Protein AF-A0A2V2RFB7-F1 (afdb_monomer_lite)

Foldseek 3Di:
DDDDDDDDDDDDDDDDDDPDDPPPDPPPPPFAEDELVPADDPWSQRSQQRRQVVCPQGQYEYEYEAEIEQADAHEHDANYEYEQEAYEHEYAYLDHRYHYDHNYYYHYPDPRRHYDDHPHPPPDDD

Sequence (126 aa):
MKQTFILFWSSVLLLIIATWSVTSGEIQTQGNRVVANSFPGADIGAKINAADQALGQRPGEIVVQGGGTIATQVVISSGHVLRVQAGTYAAKTAGVPILLKSGSSLIGSGWESIILESTAQGQFTV

pLDDT: mean 82.99, std 20.46, range [38.38, 98.75]

Radius of gyrati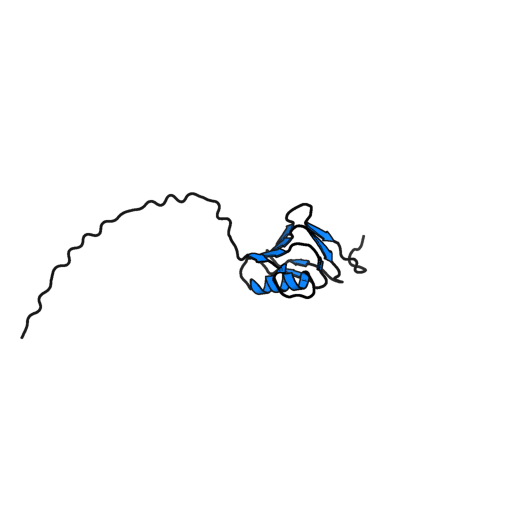on: 26.88 Å; chains: 1; bounding box: 41×51×98 Å

Secondary structure (DSSP, 8-state):
-------------------------------EEEEGGGS--SSHHHHHHHHHHHHTTS-EEEEE-S-EEE-SPEEEPTTEEEEE-SEEEEE--SS-SEEE-TT-EEEE-STTEEEEPP-STTS---

Structure (mmCIF, N/CA/C/O backbone):
data_AF-A0A2V2RFB7-F1
#
_entry.id   AF-A0A2V2RFB7-F1
#
loop_
_atom_site.group_PDB
_atom_site.id
_atom_site.type_symbol
_atom_site.label_atom_id
_atom_site.label_alt_id
_atom_site.label_comp_id
_atom_site.label_asym_id
_atom_site.label_entity_id
_atom_site.label_seq_id
_atom_site.pdbx_PDB_ins_code
_atom_site.Cartn_x
_atom_site.Cartn_y
_atom_site.Cartn_z
_atom_site.occupancy
_atom_site.B_iso_or_equiv
_atom_site.auth_seq_id
_atom_site.auth_comp_id
_atom_site.auth_asym_id
_atom_site.auth_atom_id
_atom_site.pdbx_PDB_model_num
ATOM 1 N N . MET A 1 1 ? -27.730 20.407 75.581 1.00 40.31 1 MET A N 1
ATOM 2 C CA . MET A 1 1 ? -28.507 21.645 75.332 1.00 40.31 1 MET A CA 1
ATOM 3 C C . MET A 1 1 ? -27.827 22.371 74.177 1.00 40.31 1 MET A C 1
ATOM 5 O O . MET A 1 1 ? -26.672 22.722 74.315 1.00 40.31 1 MET A O 1
ATOM 9 N N . LYS A 1 2 ? -28.334 22.187 72.951 1.00 45.22 2 LYS A N 1
ATOM 10 C CA . LYS A 1 2 ? -29.062 23.201 72.156 1.00 45.22 2 LYS A CA 1
ATOM 11 C C . LYS A 1 2 ? -28.248 24.484 71.915 1.00 45.22 2 LYS A C 1
ATOM 13 O O . LYS A 1 2 ? -28.248 25.331 72.792 1.00 45.22 2 LYS A O 1
ATOM 18 N N . GLN A 1 3 ? -27.698 24.660 70.709 1.00 43.72 3 GLN A N 1
ATOM 19 C CA . GLN A 1 3 ? -28.161 25.724 69.803 1.00 43.72 3 GLN A CA 1
ATOM 20 C C . GLN A 1 3 ? -27.484 25.661 68.428 1.00 43.72 3 GLN A C 1
ATOM 22 O O . GLN A 1 3 ? -26.287 25.867 68.270 1.00 43.72 3 GLN A O 1
ATOM 27 N N . THR A 1 4 ? -28.322 25.370 67.442 1.00 48.19 4 THR A N 1
ATOM 28 C CA . THR A 1 4 ? -28.122 25.494 66.001 1.00 48.19 4 THR A CA 1
ATOM 29 C C . THR A 1 4 ? -28.309 26.962 65.612 1.00 48.19 4 THR A C 1
ATOM 31 O O . THR A 1 4 ? -29.282 27.567 66.062 1.00 48.19 4 THR A O 1
ATOM 34 N N . PHE A 1 5 ? -27.454 27.527 64.755 1.00 48.47 5 PHE A N 1
ATOM 35 C CA . PHE A 1 5 ? -27.761 28.780 64.058 1.00 48.47 5 PHE A CA 1
ATOM 36 C C . PHE A 1 5 ? -27.422 28.657 62.571 1.00 48.47 5 PHE A C 1
ATOM 38 O O . PHE A 1 5 ? -26.285 28.416 62.177 1.00 48.47 5 PHE A O 1
ATOM 45 N N . ILE A 1 6 ? -28.486 28.750 61.779 1.00 53.09 6 ILE A N 1
ATOM 46 C CA . ILE A 1 6 ? -28.560 28.632 60.325 1.00 53.09 6 ILE A CA 1
ATOM 47 C C . ILE A 1 6 ? -28.272 30.017 59.742 1.00 53.09 6 ILE A C 1
ATOM 49 O O . ILE A 1 6 ? -28.928 30.982 60.132 1.00 53.09 6 ILE A O 1
ATOM 53 N N . LEU A 1 7 ? -27.321 30.125 58.811 1.00 52.47 7 LEU A N 1
ATOM 54 C CA . LEU A 1 7 ? -27.072 31.357 58.062 1.00 52.47 7 LEU A CA 1
ATOM 55 C C . LEU A 1 7 ? -27.463 31.180 56.589 1.00 52.47 7 LEU A C 1
ATOM 57 O O . LEU A 1 7 ? -26.912 30.362 55.860 1.00 52.47 7 LEU A O 1
ATOM 61 N N . PHE A 1 8 ? -28.487 31.962 56.246 1.00 40.91 8 PHE A N 1
ATOM 62 C CA . PHE A 1 8 ? -29.026 32.395 54.959 1.00 40.91 8 PHE A CA 1
ATOM 63 C C . PHE A 1 8 ? -28.247 32.030 53.680 1.00 40.91 8 PHE A C 1
ATOM 65 O O . PHE A 1 8 ? -27.164 32.540 53.404 1.00 40.91 8 PHE A O 1
ATOM 72 N N . TRP A 1 9 ? -28.908 31.244 52.828 1.00 38.38 9 TRP A N 1
ATOM 73 C CA . TRP A 1 9 ? -28.641 31.134 51.395 1.00 38.38 9 TRP A CA 1
ATOM 74 C C . TRP A 1 9 ? -29.182 32.384 50.685 1.00 38.38 9 TRP A C 1
ATOM 76 O O . TRP A 1 9 ? -30.369 32.681 50.803 1.00 38.38 9 TRP A O 1
ATOM 86 N N . SER A 1 10 ? -28.345 33.095 49.926 1.00 48.25 10 SER A N 1
ATOM 87 C CA . SER A 1 10 ? -28.808 34.109 48.972 1.00 48.25 10 SER A CA 1
ATOM 88 C C . SER A 1 10 ? -28.343 33.708 47.577 1.00 48.25 10 SER A C 1
ATOM 90 O O . SER A 1 10 ? -27.158 33.769 47.248 1.00 48.25 10 SER A O 1
ATOM 92 N N . SER A 1 11 ? -29.288 33.202 46.790 1.00 50.59 11 SER A N 1
ATOM 93 C CA . SER A 1 11 ? -29.109 32.817 45.396 1.00 50.59 11 SER A CA 1
ATOM 94 C C . SER A 1 11 ? -29.172 34.056 44.509 1.00 50.59 11 SER A C 1
ATOM 96 O O . SER A 1 11 ? -30.219 34.685 44.399 1.00 50.59 11 SER A O 1
ATOM 98 N N . VAL A 1 12 ? -28.082 34.362 43.809 1.00 52.38 12 VAL A N 1
ATOM 99 C CA . VAL A 1 12 ? -28.130 35.167 42.583 1.00 52.38 12 VAL A CA 1
ATOM 100 C C . VAL A 1 12 ? -27.322 34.412 41.538 1.00 52.38 12 VAL A C 1
ATOM 102 O O . VAL A 1 12 ? -26.095 34.456 41.532 1.00 52.38 12 VAL A O 1
ATOM 105 N N . LEU A 1 13 ? -28.019 33.658 40.687 1.00 50.25 13 LEU A N 1
ATOM 106 C CA . LEU A 1 13 ? -27.426 33.004 39.527 1.00 50.25 13 LEU A CA 1
ATOM 107 C C . LEU A 1 13 ? -27.718 33.876 38.303 1.00 50.25 13 LEU A C 1
ATOM 109 O O . LEU A 1 13 ? -28.850 33.936 37.826 1.00 50.25 13 LEU A O 1
ATOM 113 N N . LEU A 1 14 ? -26.699 34.588 37.829 1.00 45.69 14 LEU A N 1
ATOM 114 C CA . LEU A 1 14 ? -26.751 35.376 36.602 1.00 45.69 14 LEU A CA 1
ATOM 115 C C . LEU A 1 14 ? -26.558 34.426 35.406 1.00 45.69 14 LEU A C 1
ATOM 117 O O . LEU A 1 14 ? -25.488 33.840 35.249 1.00 45.69 14 LEU A O 1
ATOM 121 N N . LEU A 1 15 ? -27.587 34.248 34.575 1.00 43.00 15 LEU A N 1
ATOM 122 C CA . LEU A 1 15 ? -27.508 33.428 33.363 1.00 43.00 15 LEU A CA 1
ATOM 123 C C . LEU A 1 15 ? -26.966 34.280 32.202 1.00 43.00 15 LEU A C 1
ATOM 125 O O . LEU A 1 15 ? -27.700 35.065 31.607 1.00 43.00 15 LEU A O 1
ATOM 129 N N . ILE A 1 16 ? -25.681 34.128 31.876 1.00 51.16 16 ILE A N 1
ATOM 130 C CA . ILE A 1 16 ? -25.093 34.676 30.646 1.00 51.16 16 ILE A CA 1
ATOM 131 C C . ILE A 1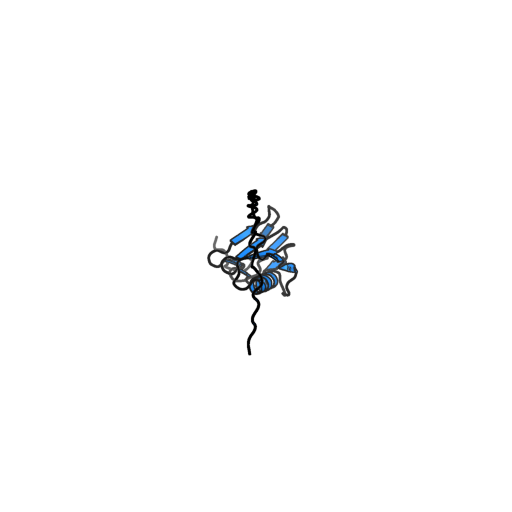 16 ? -25.266 33.621 29.551 1.00 51.16 16 ILE A C 1
ATOM 133 O O . ILE A 1 16 ? -24.593 32.592 29.562 1.00 51.16 16 ILE A O 1
ATOM 137 N N . ILE A 1 17 ? -26.172 33.861 28.602 1.00 56.47 17 ILE A N 1
ATOM 138 C CA . ILE A 1 17 ? -26.309 33.015 27.413 1.00 56.47 17 ILE A CA 1
ATOM 139 C C . ILE A 1 17 ? -25.309 33.529 26.375 1.00 56.47 17 ILE A C 1
ATOM 141 O O . ILE A 1 17 ? -25.587 34.474 25.642 1.00 56.47 17 ILE A O 1
ATOM 145 N N . ALA A 1 18 ? -24.121 32.929 26.329 1.00 54.31 18 ALA A N 1
ATOM 146 C CA . ALA A 1 18 ? -23.216 33.111 25.202 1.00 54.31 18 ALA A CA 1
ATOM 147 C C . ALA A 1 18 ? -23.767 32.313 24.010 1.00 54.31 18 ALA A C 1
ATOM 149 O O . ALA A 1 18 ? -23.710 31.082 23.994 1.00 54.31 18 ALA A O 1
ATOM 150 N N . THR A 1 19 ? -24.336 32.998 23.019 1.00 58.81 19 THR A N 1
ATOM 151 C CA . THR A 1 19 ? -24.650 32.390 21.722 1.00 58.81 19 THR A CA 1
ATOM 152 C C . THR A 1 19 ? -23.349 32.208 20.953 1.00 58.81 19 THR A C 1
ATOM 154 O O . THR A 1 19 ? -22.819 33.156 20.374 1.00 58.81 19 THR A O 1
ATOM 157 N N . TRP A 1 20 ? -22.811 30.993 20.970 1.00 65.19 20 TRP A N 1
ATOM 158 C CA . TRP A 1 20 ? -21.697 30.619 20.110 1.00 65.19 20 TRP A CA 1
ATOM 159 C C . TRP A 1 20 ? -22.224 30.484 18.682 1.00 65.19 20 TRP A C 1
ATOM 161 O O . TRP A 1 20 ? -22.940 29.537 18.361 1.00 65.19 20 TRP A O 1
ATOM 171 N N . SER A 1 21 ? -21.890 31.439 17.819 1.00 59.44 21 SER A N 1
ATOM 172 C CA . SER A 1 21 ? -22.026 31.251 16.378 1.00 59.44 21 SER A CA 1
ATOM 173 C C . SER A 1 21 ? -21.048 30.155 15.960 1.00 59.44 21 SER A C 1
ATOM 175 O O . SER A 1 21 ? -19.834 30.355 16.006 1.00 59.44 21 SER A O 1
ATOM 177 N N . VAL A 1 22 ? -21.560 28.983 15.577 1.00 56.78 22 VAL A N 1
ATOM 178 C CA . VAL A 1 22 ? -20.743 27.958 14.920 1.00 56.78 22 VAL A CA 1
ATOM 179 C C . VAL A 1 22 ? -20.468 28.459 13.509 1.00 56.78 22 VAL A C 1
ATOM 181 O O . VAL A 1 22 ? -21.284 28.302 12.605 1.00 56.78 22 VAL A O 1
ATOM 184 N N . THR A 1 23 ? -19.319 29.102 13.325 1.00 58.19 23 THR A N 1
ATOM 185 C CA . THR A 1 23 ? -18.726 29.244 11.998 1.00 58.19 23 THR A CA 1
ATOM 186 C C . THR A 1 23 ? -18.518 27.832 11.469 1.00 58.19 23 THR A C 1
ATOM 188 O O . THR A 1 23 ? -17.743 27.066 12.043 1.00 58.19 23 THR A O 1
ATOM 191 N N . SER A 1 24 ? -19.222 27.466 10.401 1.00 55.56 24 SER A N 1
ATOM 192 C CA . SER A 1 24 ? -18.960 26.244 9.648 1.00 55.56 24 SER A CA 1
ATOM 193 C C . SER A 1 24 ? -17.627 26.396 8.914 1.00 55.56 24 SER A C 1
ATOM 195 O O . SER A 1 24 ? -17.581 26.644 7.712 1.00 55.56 24 SER A O 1
ATOM 197 N N . GLY A 1 25 ? -16.529 26.310 9.662 1.00 44.06 25 GLY A N 1
ATOM 198 C CA . GLY A 1 25 ? -15.268 25.867 9.101 1.00 44.06 25 GLY A CA 1
ATOM 199 C C . GLY A 1 25 ? -15.432 24.388 8.795 1.00 44.06 25 GLY A C 1
ATOM 200 O O . GLY A 1 25 ? -15.845 23.625 9.670 1.00 44.06 25 GLY A O 1
ATOM 201 N N . GLU A 1 26 ? -15.174 23.991 7.553 1.00 44.06 26 GLU A N 1
ATOM 202 C CA . GLU A 1 26 ? -15.036 22.583 7.203 1.00 44.06 26 GLU A CA 1
ATOM 203 C C . GLU A 1 26 ? -14.094 21.934 8.217 1.00 44.06 26 GLU A C 1
ATOM 205 O O . GLU A 1 26 ? -12.911 22.271 8.299 1.00 44.06 26 GLU A O 1
ATOM 210 N N . ILE A 1 27 ? -14.622 21.024 9.033 1.00 43.31 27 ILE A N 1
ATOM 211 C CA . ILE A 1 27 ? -13.777 20.163 9.844 1.00 43.31 27 ILE A CA 1
ATOM 212 C C . ILE A 1 27 ? -13.074 19.253 8.842 1.00 43.31 27 ILE A C 1
ATOM 214 O O . ILE A 1 27 ? -13.607 18.210 8.461 1.00 43.31 27 ILE A O 1
ATOM 218 N N . GLN A 1 28 ? -11.872 19.642 8.405 1.00 46.78 28 GLN A N 1
ATOM 219 C CA . GLN A 1 28 ? -10.890 18.665 7.964 1.00 46.78 28 GLN A CA 1
A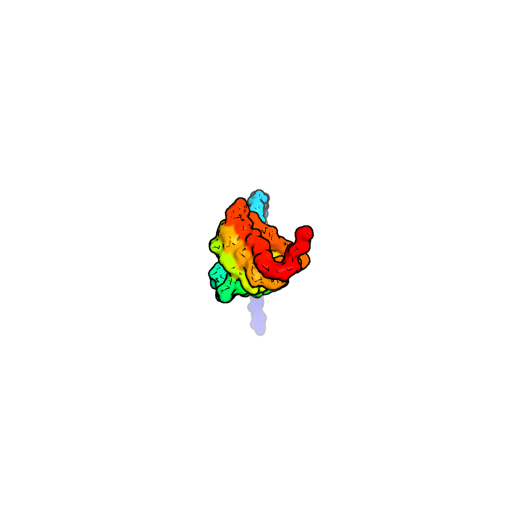TOM 220 C C . GLN A 1 28 ? -10.734 17.722 9.143 1.00 46.78 28 GLN A C 1
ATOM 222 O O . GLN A 1 28 ? -10.155 18.072 10.173 1.00 46.78 28 GLN A O 1
ATOM 227 N N . THR A 1 29 ? -11.362 16.558 9.034 1.00 42.38 29 THR A N 1
ATOM 228 C CA . THR A 1 29 ? -11.242 15.505 10.021 1.00 42.38 29 THR A CA 1
ATOM 229 C C . THR A 1 29 ? -9.765 15.166 10.025 1.00 42.38 29 THR A C 1
ATOM 231 O O . THR A 1 29 ? -9.267 14.504 9.117 1.00 42.38 29 THR A O 1
ATOM 234 N N . GLN A 1 30 ? -9.033 15.679 11.010 1.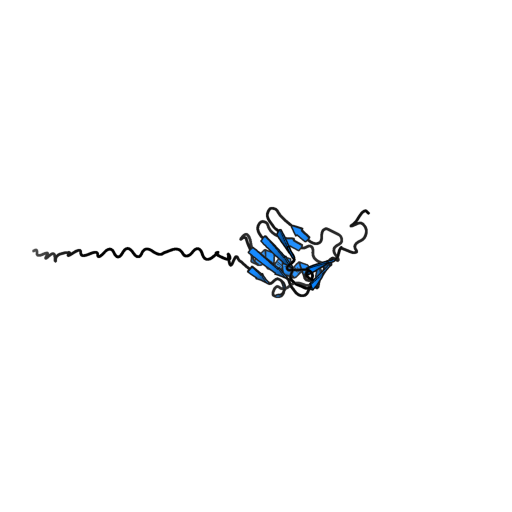00 47.78 30 GLN A N 1
ATOM 235 C CA . GLN A 1 30 ? -7.675 15.258 11.304 1.00 47.78 30 GLN A CA 1
ATOM 236 C C . GLN A 1 30 ? -7.807 13.851 11.904 1.00 47.78 30 GLN A C 1
ATOM 238 O O . GLN A 1 30 ? -7.691 13.636 13.107 1.00 47.78 30 GLN A O 1
ATOM 243 N N . GLY A 1 31 ? -8.233 12.912 11.055 1.00 59.28 31 GLY A N 1
ATOM 244 C CA . GLY A 1 31 ? -8.377 11.506 11.372 1.00 59.28 31 GLY A CA 1
ATOM 245 C C . GLY A 1 31 ? -7.013 10.937 11.724 1.00 59.28 31 GLY A C 1
ATOM 246 O O . GLY A 1 31 ? -5.981 11.543 11.433 1.00 59.28 31 GLY A O 1
ATOM 247 N N . ASN A 1 32 ? -7.007 9.772 12.366 1.00 88.19 32 ASN A N 1
ATOM 248 C CA . ASN A 1 32 ? -5.783 9.063 12.713 1.00 88.19 32 ASN A CA 1
ATOM 249 C C . ASN A 1 32 ? -4.922 8.882 11.453 1.00 88.19 32 ASN A C 1
ATOM 251 O O . ASN A 1 32 ? -5.211 8.021 10.627 1.00 88.19 32 ASN A O 1
ATOM 255 N N . ARG A 1 33 ? -3.897 9.720 11.284 1.00 95.06 33 ARG A N 1
ATOM 256 C CA . ARG A 1 33 ? -3.028 9.731 10.108 1.00 95.06 33 ARG A CA 1
ATOM 257 C C . ARG A 1 33 ? -1.631 9.290 10.503 1.00 95.06 33 ARG A C 1
ATOM 259 O O . ARG A 1 33 ? -1.027 9.880 11.394 1.00 95.06 33 ARG A O 1
ATOM 266 N N . VAL A 1 34 ? -1.100 8.297 9.802 1.00 96.56 34 VAL A N 1
ATOM 267 C CA . VAL A 1 34 ? 0.237 7.738 10.037 1.00 96.56 34 VAL A CA 1
ATOM 268 C C . VAL A 1 34 ? 1.050 7.732 8.746 1.00 96.56 34 VAL A C 1
ATOM 270 O O . VAL A 1 34 ? 0.500 7.595 7.656 1.00 96.56 34 VAL A O 1
ATOM 273 N N . VAL A 1 35 ? 2.370 7.898 8.848 1.00 97.75 35 VAL A N 1
ATOM 274 C CA . VAL A 1 35 ? 3.277 7.865 7.690 1.00 97.75 35 VAL A CA 1
ATOM 275 C C . VAL A 1 35 ? 3.962 6.504 7.642 1.00 97.75 35 VAL A C 1
ATOM 277 O O . VAL A 1 35 ? 4.804 6.218 8.483 1.00 97.75 35 VAL A O 1
ATOM 280 N N . ALA A 1 36 ? 3.653 5.671 6.650 1.00 98.31 36 ALA A N 1
ATOM 281 C CA . ALA A 1 36 ? 4.199 4.318 6.526 1.00 98.31 36 ALA A CA 1
ATOM 282 C C . ALA A 1 36 ? 5.737 4.294 6.556 1.00 98.31 36 ALA A C 1
ATOM 284 O O . ALA A 1 36 ? 6.336 3.421 7.173 1.00 98.31 36 ALA A O 1
ATOM 285 N N . ASN A 1 37 ? 6.399 5.289 5.959 1.00 97.88 37 ASN A N 1
ATOM 286 C CA . ASN A 1 37 ? 7.861 5.366 5.896 1.00 97.88 37 ASN A CA 1
ATOM 287 C C . ASN A 1 37 ? 8.562 5.363 7.271 1.00 97.88 37 ASN A C 1
ATOM 289 O O . ASN A 1 37 ? 9.727 4.961 7.319 1.00 97.88 37 ASN A O 1
ATOM 293 N N . SER A 1 38 ? 7.884 5.782 8.352 1.00 97.38 38 SER A N 1
ATOM 294 C CA . SER A 1 38 ? 8.432 5.780 9.719 1.00 97.38 38 SER A CA 1
ATOM 295 C C . SER A 1 38 ? 8.280 4.444 10.452 1.00 97.38 38 SER A C 1
ATOM 297 O O . SER A 1 38 ? 8.783 4.307 11.564 1.00 97.38 38 SER A O 1
ATOM 299 N N . PHE A 1 39 ? 7.583 3.470 9.865 1.00 97.94 39 PHE A N 1
ATOM 300 C CA . PHE A 1 39 ? 7.403 2.145 10.451 1.00 97.94 39 PHE A CA 1
ATOM 301 C C . PHE A 1 39 ? 8.521 1.186 10.012 1.00 97.94 39 PHE A C 1
ATOM 303 O O . PHE A 1 39 ? 9.091 1.342 8.923 1.00 97.94 39 PHE A O 1
ATOM 310 N N . PRO A 1 40 ? 8.863 0.187 10.846 1.00 96.81 40 PRO A N 1
ATOM 311 C CA . PRO A 1 40 ? 9.812 -0.852 10.469 1.00 96.81 40 PRO A CA 1
ATOM 312 C C . PRO A 1 40 ? 9.232 -1.754 9.369 1.00 96.81 40 PRO A C 1
ATOM 314 O O . PRO A 1 40 ? 8.026 -1.968 9.288 1.00 96.81 40 PRO A O 1
ATOM 317 N N . GLY A 1 41 ? 10.103 -2.301 8.522 1.00 97.56 41 GLY A N 1
ATOM 318 C CA . GLY A 1 41 ? 9.719 -3.214 7.445 1.00 97.56 41 GLY A CA 1
ATOM 319 C C . GLY A 1 41 ? 10.822 -3.356 6.400 1.00 97.56 41 GLY A C 1
ATOM 320 O O . GLY A 1 41 ? 11.531 -2.388 6.117 1.00 97.56 41 GLY A O 1
ATOM 321 N N . ALA A 1 42 ? 10.971 -4.563 5.848 1.00 97.25 42 ALA A N 1
ATOM 322 C CA . ALA A 1 42 ? 12.002 -4.882 4.857 1.00 97.25 42 ALA A CA 1
ATOM 323 C C . ALA A 1 42 ? 11.758 -4.203 3.495 1.00 97.25 42 ALA A C 1
ATOM 325 O O . ALA A 1 42 ? 12.704 -3.870 2.788 1.00 97.25 42 ALA A O 1
ATOM 326 N N . ASP A 1 43 ? 10.494 -3.970 3.144 1.00 97.75 43 ASP A N 1
ATOM 327 C CA . ASP A 1 43 ? 10.058 -3.314 1.913 1.00 97.75 43 ASP A CA 1
ATOM 328 C C . ASP A 1 43 ? 8.896 -2.343 2.195 1.00 97.75 43 ASP A C 1
ATOM 330 O O . ASP A 1 43 ? 8.400 -2.267 3.325 1.00 97.75 43 ASP A O 1
ATOM 334 N N . ILE A 1 44 ? 8.455 -1.574 1.191 1.00 98.31 44 ILE A N 1
ATOM 335 C CA . ILE A 1 44 ? 7.419 -0.555 1.422 1.00 98.31 44 ILE A CA 1
ATOM 336 C C . ILE A 1 44 ? 6.070 -1.189 1.784 1.00 98.31 44 ILE A C 1
ATOM 338 O O . ILE A 1 44 ? 5.326 -0.611 2.575 1.00 98.31 44 ILE A O 1
ATOM 342 N N . GLY A 1 45 ? 5.786 -2.398 1.286 1.00 98.06 45 GLY A N 1
ATOM 343 C CA . GLY A 1 45 ? 4.569 -3.128 1.624 1.00 98.06 45 GLY A CA 1
ATOM 344 C C . GLY A 1 45 ? 4.522 -3.519 3.100 1.00 98.06 45 GLY A C 1
ATOM 345 O O . GLY A 1 45 ? 3.527 -3.269 3.780 1.00 98.06 45 GLY A O 1
ATOM 346 N N . ALA A 1 46 ? 5.636 -4.029 3.638 1.00 98.62 46 ALA A N 1
ATOM 347 C CA . ALA A 1 46 ? 5.753 -4.347 5.061 1.00 98.62 46 ALA A CA 1
ATOM 348 C C . ALA A 1 46 ? 5.558 -3.107 5.954 1.00 98.62 46 ALA A C 1
ATOM 350 O O . ALA A 1 46 ? 4.864 -3.177 6.968 1.00 98.62 46 ALA A O 1
ATOM 351 N N . LYS A 1 47 ? 6.113 -1.959 5.547 1.00 98.75 47 LYS A N 1
ATOM 352 C CA . LYS A 1 47 ? 5.956 -0.688 6.269 1.00 98.75 47 LYS A CA 1
ATOM 353 C C . LYS A 1 47 ? 4.512 -0.185 6.285 1.00 98.75 47 LYS A C 1
ATOM 355 O O . LYS A 1 47 ? 4.041 0.289 7.316 1.00 98.75 47 LYS A O 1
ATOM 360 N N . ILE A 1 48 ? 3.799 -0.311 5.164 1.00 98.75 48 ILE A N 1
ATOM 361 C CA . ILE A 1 48 ? 2.371 0.031 5.083 1.00 98.75 48 ILE A CA 1
ATOM 362 C C . ILE A 1 48 ? 1.556 -0.868 6.019 1.00 98.75 48 ILE A C 1
ATOM 364 O O . ILE A 1 48 ? 0.744 -0.355 6.782 1.00 98.75 48 ILE A O 1
ATOM 368 N N . ASN A 1 49 ? 1.808 -2.180 6.025 1.00 98.75 49 ASN A N 1
ATOM 369 C CA . ASN A 1 49 ? 1.105 -3.110 6.915 1.00 98.75 49 ASN A CA 1
ATOM 370 C C . ASN A 1 49 ? 1.371 -2.812 8.399 1.00 98.75 49 ASN A C 1
ATOM 372 O O . ASN A 1 49 ? 0.449 -2.865 9.207 1.00 98.75 49 ASN A O 1
ATOM 376 N N . ALA A 1 50 ? 2.607 -2.465 8.766 1.00 98.62 50 ALA A N 1
ATOM 377 C CA . ALA A 1 50 ? 2.933 -2.060 10.133 1.00 98.62 50 ALA A CA 1
ATOM 378 C C . ALA A 1 50 ? 2.200 -0.766 10.541 1.00 98.62 50 ALA A C 1
ATOM 380 O O . ALA A 1 50 ? 1.734 -0.646 11.674 1.00 98.62 50 ALA A O 1
ATOM 381 N N . ALA A 1 51 ? 2.049 0.181 9.611 1.00 98.38 51 ALA A N 1
ATOM 382 C CA . ALA A 1 51 ? 1.275 1.398 9.834 1.00 98.38 51 ALA A CA 1
ATOM 383 C C . ALA A 1 51 ? -0.235 1.122 9.967 1.00 98.38 51 ALA A C 1
ATOM 385 O O . ALA A 1 51 ? -0.874 1.673 10.861 1.00 98.38 51 ALA A O 1
ATOM 386 N N . ASP A 1 52 ? -0.793 0.234 9.136 1.00 98.50 52 ASP A N 1
ATOM 387 C CA . ASP A 1 52 ? -2.187 -0.231 9.233 1.00 98.50 52 ASP A CA 1
ATOM 388 C C . ASP A 1 52 ? -2.464 -0.883 10.595 1.00 98.50 52 ASP A C 1
ATOM 390 O O . ASP A 1 52 ? -3.420 -0.524 11.282 1.00 98.50 52 ASP A O 1
ATOM 394 N N . GLN A 1 53 ? -1.563 -1.762 11.044 1.00 97.69 53 GLN A N 1
ATOM 395 C CA . GLN A 1 53 ? -1.653 -2.405 12.356 1.00 97.69 53 GLN A CA 1
ATOM 396 C C . GLN A 1 53 ? -1.621 -1.398 13.510 1.00 97.69 53 GLN A C 1
ATOM 398 O O . GLN A 1 53 ? -2.339 -1.577 14.494 1.00 97.69 53 GLN A O 1
ATOM 403 N N . ALA A 1 54 ? -0.826 -0.332 13.394 1.00 96.56 54 ALA A N 1
ATOM 404 C CA . ALA A 1 54 ? -0.734 0.703 14.419 1.00 96.56 54 ALA A CA 1
ATOM 405 C C . ALA A 1 54 ? -2.004 1.564 14.534 1.00 96.56 54 ALA A C 1
ATOM 407 O O . ALA A 1 54 ? -2.308 2.052 15.623 1.00 96.56 54 ALA A O 1
ATOM 408 N N . LEU A 1 55 ? -2.766 1.727 13.445 1.00 95.25 55 LEU A N 1
ATOM 409 C CA . LEU A 1 55 ? -4.100 2.342 13.489 1.00 95.25 55 LEU A CA 1
ATOM 410 C C . LEU A 1 55 ? -5.128 1.442 14.196 1.00 95.25 55 LEU A C 1
ATOM 412 O O . LEU A 1 55 ? -6.088 1.931 14.805 1.00 95.25 55 LEU A O 1
ATOM 416 N N . GLY A 1 56 ? -4.914 0.125 14.157 1.00 94.88 56 GLY A N 1
ATOM 417 C CA . GLY A 1 56 ? -5.793 -0.863 14.768 1.00 94.88 56 GLY A CA 1
ATOM 418 C C . GLY A 1 56 ? -7.146 -0.928 14.059 1.00 94.88 56 GLY A C 1
ATOM 419 O O . GLY A 1 56 ? -7.214 -1.043 12.843 1.00 94.88 56 GLY A O 1
ATOM 420 N N . GLN A 1 57 ? -8.239 -0.889 14.824 1.00 93.44 57 GLN A N 1
ATOM 421 C CA . GLN A 1 57 ? -9.609 -0.957 14.284 1.00 93.44 57 GLN A CA 1
ATOM 422 C C . GLN A 1 57 ? -10.210 0.421 13.958 1.00 93.44 57 GLN A C 1
ATOM 424 O O . GLN A 1 57 ? -11.366 0.511 13.546 1.00 93.44 57 GLN A O 1
ATOM 429 N N . ARG A 1 58 ? -9.484 1.509 14.233 1.00 91.75 58 ARG A N 1
ATOM 430 C CA . ARG A 1 58 ? -10.017 2.869 14.112 1.00 91.75 58 ARG A CA 1
ATOM 431 C C . ARG A 1 58 ? -9.783 3.363 12.684 1.00 91.75 58 ARG A C 1
ATOM 433 O O . ARG A 1 58 ? -8.624 3.377 12.282 1.00 91.75 58 ARG A O 1
ATOM 440 N N . PRO A 1 59 ? -10.817 3.864 11.977 1.00 93.44 59 PRO A N 1
ATOM 441 C CA . PRO A 1 59 ? -10.642 4.497 10.675 1.00 93.44 59 PRO A CA 1
ATOM 442 C C . PRO A 1 59 ? -9.502 5.517 10.686 1.00 93.44 59 PRO A C 1
ATOM 444 O O . PRO A 1 59 ? -9.353 6.292 11.639 1.00 93.44 59 PRO A O 1
ATOM 447 N N . GLY A 1 60 ? -8.700 5.510 9.629 1.00 96.12 60 GLY A N 1
ATOM 448 C CA . GLY A 1 60 ? -7.488 6.309 9.566 1.00 96.12 60 GLY A CA 1
ATOM 449 C C . GLY A 1 60 ? -6.857 6.331 8.184 1.00 96.12 60 GLY A C 1
ATOM 450 O O . GLY A 1 60 ? -7.223 5.570 7.290 1.00 96.12 60 GLY A O 1
ATOM 451 N N . GLU A 1 61 ? -5.905 7.236 8.012 1.00 97.81 61 GLU A N 1
ATOM 452 C CA . GLU A 1 61 ? -5.168 7.418 6.772 1.00 97.81 61 GLU A CA 1
ATOM 453 C C . GLU A 1 61 ? -3.717 6.962 6.944 1.00 97.81 61 GLU A C 1
ATOM 455 O O . GLU A 1 61 ? -2.999 7.397 7.844 1.00 97.81 61 GLU A O 1
ATOM 460 N N . ILE A 1 62 ? -3.266 6.111 6.034 1.00 98.56 62 ILE A N 1
ATOM 461 C CA . ILE A 1 62 ? -1.888 5.658 5.926 1.00 98.56 62 ILE A CA 1
ATOM 462 C C . ILE A 1 62 ? -1.278 6.379 4.735 1.00 98.56 62 ILE A C 1
ATOM 464 O O . ILE A 1 62 ? -1.719 6.198 3.603 1.00 98.56 62 ILE A O 1
ATOM 468 N N . VAL A 1 63 ? -0.255 7.192 4.973 1.00 98.31 63 VAL A N 1
ATOM 469 C CA . VAL A 1 63 ? 0.439 7.924 3.912 1.00 98.31 63 VAL A CA 1
ATOM 470 C C . VAL A 1 63 ? 1.779 7.285 3.621 1.00 98.31 63 VAL A C 1
ATOM 472 O O . VAL A 1 63 ? 2.594 7.095 4.521 1.00 98.31 63 VAL A O 1
ATOM 475 N N . VAL A 1 64 ? 2.027 6.989 2.352 1.00 98.31 64 VAL A N 1
ATOM 476 C CA . VAL A 1 64 ? 3.298 6.444 1.875 1.00 98.31 64 VAL A CA 1
ATOM 477 C C . VAL A 1 64 ? 3.888 7.361 0.809 1.00 98.31 64 VAL A C 1
ATOM 479 O O . VAL A 1 64 ? 3.158 7.866 -0.038 1.00 98.31 64 VAL A O 1
ATOM 482 N N . GLN A 1 65 ? 5.205 7.575 0.828 1.00 96.56 65 GLN A N 1
ATOM 483 C CA . GLN A 1 65 ? 5.901 8.491 -0.089 1.00 96.56 65 GLN A CA 1
ATOM 484 C C . GLN A 1 65 ? 7.274 7.968 -0.528 1.00 96.56 65 GLN A C 1
ATOM 486 O O . GLN A 1 65 ? 7.875 7.147 0.167 1.00 96.56 65 GLN A O 1
ATOM 491 N N . GLY A 1 66 ? 7.778 8.461 -1.662 1.00 95.12 66 GLY A N 1
ATOM 492 C CA . GLY A 1 66 ? 9.135 8.176 -2.147 1.00 95.12 66 GLY A CA 1
ATOM 493 C C . GLY A 1 66 ? 9.285 6.870 -2.933 1.00 95.12 66 GLY A C 1
ATOM 494 O O . GLY A 1 66 ? 10.391 6.551 -3.360 1.00 95.12 66 GLY A O 1
ATOM 495 N N . GLY A 1 67 ? 8.194 6.133 -3.158 1.00 96.62 67 GLY A N 1
ATOM 496 C CA . GLY A 1 67 ? 8.218 4.880 -3.910 1.00 96.62 67 GLY A CA 1
ATOM 497 C C . GLY A 1 67 ? 8.856 3.713 -3.150 1.00 96.62 67 GLY A C 1
ATOM 498 O O . GLY A 1 67 ? 8.948 3.707 -1.920 1.00 96.62 67 GLY A O 1
ATOM 499 N N . GLY A 1 68 ? 9.278 2.698 -3.901 1.00 97.19 68 GLY A N 1
ATOM 500 C CA . GLY A 1 68 ? 9.951 1.510 -3.381 1.00 97.19 68 GLY A CA 1
ATOM 501 C C . GLY A 1 68 ? 9.416 0.215 -3.984 1.00 97.19 68 GLY A C 1
ATOM 502 O O . GLY A 1 68 ? 8.569 0.215 -4.871 1.00 97.19 68 GLY A O 1
ATOM 503 N N . THR A 1 69 ? 9.926 -0.913 -3.500 1.00 97.00 69 THR A N 1
ATOM 504 C CA . THR A 1 69 ? 9.417 -2.235 -3.889 1.00 97.00 69 THR A CA 1
ATOM 505 C C . THR A 1 69 ? 8.299 -2.660 -2.942 1.00 97.00 69 THR A C 1
ATOM 507 O O . THR A 1 69 ? 8.483 -2.577 -1.730 1.00 97.00 69 THR A O 1
ATOM 510 N N . ILE A 1 70 ? 7.182 -3.143 -3.492 1.00 96.69 70 ILE A N 1
ATOM 511 C CA . ILE A 1 70 ? 6.131 -3.881 -2.779 1.00 96.69 70 ILE A CA 1
ATOM 512 C C . ILE A 1 70 ? 6.397 -5.370 -3.029 1.00 96.69 70 ILE A C 1
ATOM 514 O O . ILE A 1 70 ? 5.993 -5.920 -4.055 1.00 96.69 70 ILE A O 1
ATOM 518 N N . ALA A 1 71 ? 7.150 -6.001 -2.129 1.00 95.19 71 ALA A N 1
ATOM 519 C CA . ALA A 1 71 ? 7.422 -7.445 -2.149 1.00 95.19 71 ALA A CA 1
ATOM 520 C C . ALA A 1 71 ? 6.539 -8.198 -1.144 1.00 95.19 71 ALA A C 1
ATOM 522 O O . ALA A 1 71 ? 6.267 -9.385 -1.317 1.00 95.19 71 ALA A O 1
ATOM 523 N N . THR A 1 72 ? 6.062 -7.491 -0.120 1.00 96.12 72 THR A N 1
ATOM 524 C CA . THR A 1 72 ? 5.062 -7.979 0.827 1.00 96.12 72 THR A CA 1
ATOM 525 C C . THR A 1 72 ? 3.676 -7.527 0.372 1.00 96.12 72 THR A C 1
ATOM 527 O O . THR A 1 72 ? 3.489 -6.343 0.093 1.00 96.12 72 THR A O 1
ATOM 530 N N . GLN A 1 73 ? 2.696 -8.439 0.319 1.00 96.06 73 GLN A N 1
ATOM 531 C CA . GLN A 1 73 ? 1.305 -8.067 0.031 1.00 96.06 73 GLN A CA 1
ATOM 532 C C . GLN A 1 73 ? 0.821 -7.030 1.050 1.00 96.06 73 GLN A C 1
ATOM 534 O O . GLN A 1 73 ? 0.888 -7.256 2.259 1.00 96.06 73 GLN A O 1
ATOM 539 N N . VAL A 1 74 ? 0.297 -5.916 0.552 1.00 98.19 74 VAL A N 1
ATOM 540 C CA . VAL A 1 74 ? -0.351 -4.888 1.364 1.00 98.19 74 VAL A CA 1
ATOM 541 C C . VAL A 1 74 ? -1.808 -5.270 1.577 1.00 98.19 74 VAL A C 1
ATOM 543 O O . VAL A 1 74 ? -2.516 -5.559 0.613 1.00 98.19 74 VAL A O 1
ATOM 546 N N . VAL A 1 75 ? -2.276 -5.235 2.823 1.00 98.31 75 VAL A N 1
ATOM 547 C CA . VAL A 1 75 ? -3.692 -5.439 3.155 1.00 98.31 75 VAL A CA 1
ATOM 548 C C . VAL A 1 75 ? -4.186 -4.226 3.927 1.00 98.31 75 VAL A C 1
ATOM 550 O O . VAL A 1 75 ? -3.759 -4.002 5.054 1.00 98.31 75 VAL A O 1
ATOM 553 N N . ILE A 1 76 ? -5.095 -3.458 3.330 1.00 98.62 76 ILE A N 1
ATOM 554 C CA . ILE A 1 76 ? -5.652 -2.257 3.960 1.00 98.62 76 ILE A CA 1
ATOM 555 C C . ILE A 1 76 ? -6.938 -2.619 4.692 1.00 98.62 76 ILE A C 1
ATOM 557 O O . ILE A 1 76 ? -7.894 -3.117 4.078 1.00 98.62 76 ILE A O 1
ATOM 561 N N . SER A 1 77 ? -6.952 -2.374 6.001 1.00 98.56 77 SER A N 1
ATOM 562 C CA . SER A 1 77 ? -8.082 -2.698 6.869 1.00 98.56 77 SER A CA 1
ATOM 563 C C . SER A 1 77 ? -9.327 -1.861 6.558 1.00 98.56 77 SER A C 1
ATOM 565 O O . SER A 1 77 ? -9.261 -0.801 5.939 1.00 98.56 77 SER A O 1
ATOM 567 N N . SER A 1 78 ? -10.502 -2.374 6.934 1.00 97.56 78 SER A N 1
ATOM 568 C CA . SER A 1 78 ? -11.788 -1.738 6.632 1.00 97.56 78 SER A CA 1
ATOM 569 C C . SER A 1 78 ? -11.857 -0.313 7.186 1.00 97.56 78 SER A C 1
ATOM 571 O O . SER A 1 78 ? -11.503 -0.080 8.339 1.00 97.56 78 SER A O 1
ATOM 573 N N . GLY A 1 79 ? -12.334 0.640 6.382 1.00 95.81 79 GLY A N 1
ATOM 574 C CA . GLY A 1 79 ? -12.418 2.050 6.778 1.00 95.81 79 GLY A CA 1
ATOM 575 C C . GLY A 1 79 ? -11.077 2.794 6.812 1.00 95.81 79 GLY A C 1
ATOM 576 O O . GLY A 1 79 ? -11.050 3.957 7.213 1.00 95.81 79 GLY A O 1
ATOM 577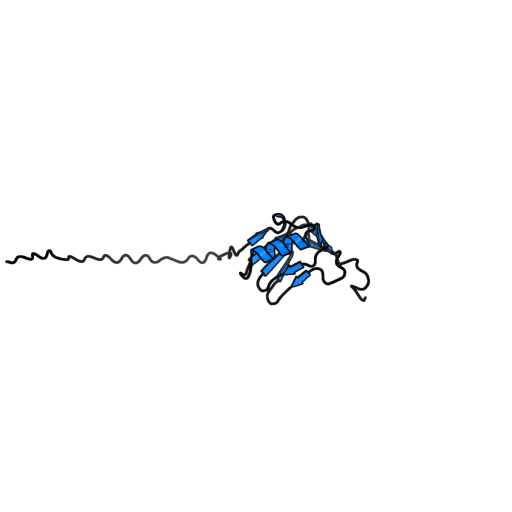 N N . HIS A 1 80 ? -9.968 2.158 6.415 1.00 97.94 80 HIS A N 1
ATOM 578 C CA . HIS A 1 80 ? -8.680 2.832 6.258 1.00 97.94 80 HIS A CA 1
ATOM 579 C C . HIS A 1 80 ? -8.500 3.376 4.836 1.00 97.94 80 HIS A C 1
ATOM 581 O O . HIS A 1 80 ? -9.051 2.857 3.863 1.00 97.94 80 HIS A O 1
ATOM 587 N N . VAL A 1 81 ? -7.684 4.416 4.705 1.00 98.50 81 VAL A N 1
ATOM 588 C CA . VAL A 1 81 ? -7.305 5.006 3.419 1.00 98.50 81 VAL A CA 1
ATOM 589 C C . VAL A 1 81 ? -5.803 4.852 3.233 1.00 98.50 81 VAL A C 1
ATOM 591 O O . VAL A 1 81 ? -5.035 5.375 4.035 1.00 98.50 81 VAL A O 1
ATOM 594 N N . LEU A 1 82 ? -5.364 4.191 2.161 1.00 98.50 82 LEU A N 1
ATOM 595 C CA . LEU A 1 82 ? -3.974 4.255 1.716 1.00 98.50 82 LEU A CA 1
ATOM 596 C C . LEU A 1 82 ? -3.807 5.435 0.759 1.00 98.50 82 LEU A C 1
ATOM 598 O O . LEU A 1 82 ? -4.278 5.393 -0.379 1.00 98.50 82 LEU A O 1
ATOM 602 N N . ARG A 1 83 ? -3.104 6.478 1.200 1.00 98.31 83 ARG A N 1
ATOM 603 C CA . ARG A 1 83 ? -2.720 7.609 0.358 1.00 98.31 83 ARG A CA 1
ATOM 604 C C . ARG A 1 83 ? -1.294 7.436 -0.146 1.00 98.31 83 ARG A C 1
ATOM 606 O O . ARG A 1 83 ? -0.327 7.536 0.611 1.00 98.31 83 ARG A O 1
ATOM 613 N N . VAL A 1 84 ? -1.176 7.237 -1.450 1.00 98.19 84 VAL A N 1
ATOM 614 C CA . VAL A 1 84 ? 0.092 7.130 -2.166 1.00 98.19 84 VAL A CA 1
ATOM 615 C C . VAL A 1 84 ? 0.504 8.529 -2.620 1.00 98.19 84 VAL A C 1
ATOM 617 O O . VAL A 1 84 ? -0.254 9.215 -3.306 1.00 98.19 84 VAL A O 1
ATOM 620 N N . GLN A 1 85 ? 1.668 8.996 -2.176 1.00 98.00 85 GLN A N 1
ATOM 621 C CA . GLN A 1 85 ? 2.262 10.270 -2.596 1.00 98.00 85 GLN A CA 1
ATOM 622 C C . GLN A 1 85 ? 3.115 10.078 -3.855 1.00 98.00 85 GLN A C 1
ATOM 624 O O . GLN A 1 85 ? 3.059 9.030 -4.498 1.00 98.00 85 GLN A O 1
ATOM 629 N N . ALA A 1 86 ? 3.870 11.102 -4.246 1.00 97.19 86 ALA A N 1
ATOM 630 C CA . ALA A 1 86 ? 4.811 10.998 -5.352 1.00 97.19 86 ALA A CA 1
ATOM 631 C C . ALA A 1 86 ? 5.837 9.872 -5.112 1.00 97.19 86 ALA A C 1
ATOM 633 O O . ALA A 1 86 ? 6.394 9.730 -4.013 1.00 97.19 86 ALA A O 1
ATOM 634 N N . GLY A 1 87 ? 6.080 9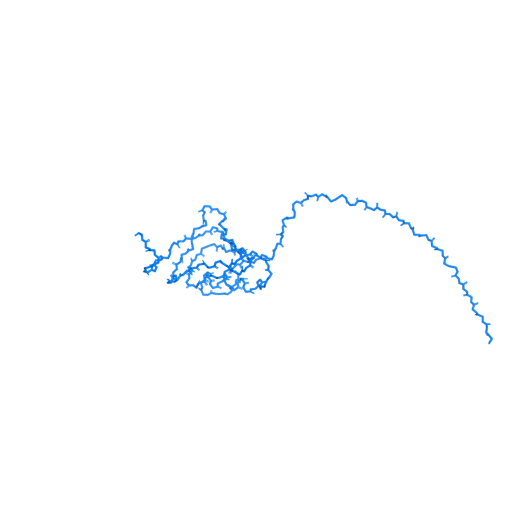.078 -6.153 1.00 97.44 87 GLY A N 1
ATOM 635 C CA . GLY A 1 87 ? 7.010 7.959 -6.156 1.00 97.44 87 GLY A CA 1
ATOM 636 C C . GLY A 1 87 ? 6.575 6.828 -7.086 1.00 97.44 87 GLY A C 1
ATOM 637 O O . GLY A 1 87 ? 5.409 6.706 -7.455 1.00 97.44 87 GLY A O 1
ATOM 638 N N . THR A 1 88 ? 7.530 5.962 -7.425 1.00 97.75 88 THR A N 1
ATOM 639 C CA . THR A 1 88 ? 7.278 4.729 -8.180 1.00 97.75 88 THR A CA 1
ATOM 640 C C . THR A 1 88 ? 7.285 3.526 -7.244 1.00 97.75 88 THR A C 1
ATOM 642 O O . THR A 1 88 ? 8.287 3.236 -6.587 1.00 97.75 88 THR A O 1
ATOM 645 N N . TYR A 1 89 ? 6.161 2.820 -7.190 1.00 97.31 89 TYR A N 1
ATOM 646 C CA . TYR A 1 89 ? 5.912 1.676 -6.322 1.00 97.31 89 TYR A CA 1
ATOM 647 C C . TYR A 1 89 ? 5.887 0.407 -7.171 1.00 97.31 89 TYR A C 1
ATOM 649 O O . TYR A 1 89 ? 4.904 0.112 -7.849 1.00 97.31 89 TYR A O 1
ATOM 657 N N . ALA A 1 90 ? 6.998 -0.326 -7.171 1.00 96.12 90 ALA A N 1
ATOM 658 C CA . ALA A 1 90 ? 7.181 -1.510 -7.998 1.00 96.12 90 ALA A CA 1
ATOM 659 C C . ALA A 1 90 ? 6.630 -2.757 -7.298 1.00 96.12 90 ALA A C 1
ATOM 661 O O . ALA A 1 90 ? 7.224 -3.232 -6.325 1.00 96.12 90 ALA A O 1
ATOM 662 N N . ALA A 1 91 ? 5.519 -3.304 -7.795 1.00 93.94 91 ALA A N 1
ATOM 663 C CA . ALA A 1 91 ? 5.004 -4.584 -7.329 1.00 93.94 91 ALA A CA 1
ATOM 664 C C . ALA A 1 91 ? 5.925 -5.735 -7.769 1.00 93.94 91 ALA A C 1
ATOM 666 O O . ALA A 1 91 ? 6.265 -5.867 -8.943 1.00 93.94 91 ALA A O 1
ATOM 667 N N . LYS A 1 92 ? 6.337 -6.574 -6.815 1.00 91.50 92 LYS A N 1
ATOM 668 C CA . LYS A 1 92 ? 7.126 -7.798 -7.050 1.00 91.50 92 LYS A CA 1
ATOM 669 C C . LYS A 1 92 ? 6.509 -9.020 -6.364 1.00 91.50 92 LYS A C 1
ATOM 671 O O . LYS A 1 92 ? 7.208 -9.961 -5.999 1.00 91.50 92 LYS A O 1
ATOM 676 N N . THR A 1 93 ? 5.199 -8.994 -6.152 1.00 85.56 93 THR A N 1
ATOM 677 C CA . THR A 1 93 ? 4.441 -10.092 -5.547 1.00 85.56 93 THR A CA 1
ATOM 678 C C . THR A 1 93 ? 3.948 -11.060 -6.620 1.00 85.56 93 THR A C 1
ATOM 680 O O . THR A 1 93 ? 3.520 -10.640 -7.692 1.00 85.56 93 THR A O 1
ATOM 683 N N . ALA A 1 94 ? 3.939 -12.362 -6.316 1.00 85.62 94 ALA A N 1
ATOM 684 C CA . ALA A 1 94 ? 3.311 -13.365 -7.183 1.00 85.62 94 ALA A CA 1
ATOM 685 C C . ALA A 1 94 ? 1.771 -13.283 -7.166 1.00 85.62 94 ALA A C 1
ATOM 687 O O . ALA A 1 94 ? 1.126 -13.602 -8.159 1.00 85.62 94 ALA A O 1
ATOM 688 N N . GLY A 1 95 ? 1.178 -12.804 -6.066 1.00 86.06 95 GLY A N 1
ATOM 689 C CA . GLY A 1 95 ? -0.263 -12.557 -5.925 1.00 86.06 95 GLY A CA 1
ATOM 690 C C . GLY A 1 95 ? -0.639 -11.071 -5.952 1.00 86.06 95 GLY A C 1
ATOM 691 O O . GLY A 1 95 ? 0.191 -10.215 -6.266 1.00 86.06 95 GLY A O 1
ATOM 692 N N . VAL A 1 96 ? -1.886 -10.769 -5.574 1.00 90.12 96 VAL A N 1
ATOM 693 C CA . VAL A 1 96 ? -2.426 -9.399 -5.485 1.00 90.12 96 VAL A CA 1
ATOM 694 C C . VAL A 1 96 ? -1.504 -8.519 -4.624 1.00 90.12 96 VAL A C 1
ATOM 696 O O . VAL A 1 96 ? -1.348 -8.826 -3.439 1.00 90.12 96 VAL A O 1
ATOM 699 N N . PRO A 1 97 ? -0.901 -7.444 -5.167 1.00 92.62 97 PRO A N 1
ATOM 700 C CA . PRO A 1 97 ? 0.058 -6.623 -4.426 1.00 92.62 97 PRO A CA 1
ATOM 701 C C . PRO A 1 97 ? -0.600 -5.771 -3.339 1.00 92.62 97 PRO A C 1
ATOM 703 O O . PRO A 1 97 ? -0.015 -5.585 -2.274 1.00 92.62 97 PRO A O 1
ATOM 706 N N . ILE A 1 98 ? -1.812 -5.268 -3.593 1.00 96.44 98 ILE A N 1
ATOM 707 C CA . ILE A 1 98 ? -2.578 -4.436 -2.662 1.00 96.44 98 ILE A CA 1
ATOM 708 C C . ILE A 1 98 ? -4.014 -4.953 -2.605 1.00 96.44 98 ILE A C 1
ATOM 710 O O . ILE A 1 98 ? -4.733 -4.924 -3.601 1.00 96.44 98 ILE A O 1
ATOM 714 N N . LEU A 1 99 ? -4.426 -5.423 -1.431 1.00 96.94 99 LEU A N 1
ATOM 715 C CA . LEU A 1 99 ? -5.769 -5.910 -1.145 1.00 96.94 99 LEU A CA 1
ATOM 716 C C . LEU A 1 99 ? -6.523 -4.885 -0.289 1.00 96.94 99 LEU A C 1
ATOM 718 O O . LEU A 1 99 ? -6.116 -4.577 0.833 1.00 96.94 99 LEU A O 1
ATOM 722 N N . LEU A 1 100 ? -7.647 -4.390 -0.804 1.00 98.31 100 LEU A N 1
ATOM 723 C CA . LEU A 1 100 ? -8.534 -3.463 -0.100 1.00 98.31 100 LEU A CA 1
ATOM 724 C C . LEU A 1 100 ? -9.702 -4.232 0.532 1.00 98.31 100 LEU A C 1
ATOM 726 O O . LEU A 1 100 ? -10.446 -4.920 -0.168 1.00 98.31 100 LEU A O 1
ATOM 730 N N . LYS A 1 101 ? -9.861 -4.144 1.859 1.00 98.06 101 LYS A N 1
ATOM 731 C CA . LYS A 1 101 ? -11.057 -4.647 2.553 1.00 98.06 101 LYS A CA 1
ATOM 732 C C . LYS A 1 101 ? -12.257 -3.703 2.380 1.00 98.06 101 LYS A C 1
ATOM 734 O O . LYS A 1 101 ? -12.162 -2.616 1.823 1.00 98.06 101 LYS A O 1
ATOM 739 N N . SER A 1 102 ? -13.418 -4.131 2.874 1.00 96.81 102 SER A N 1
ATOM 740 C CA . SER A 1 102 ? -14.671 -3.376 2.760 1.00 96.81 102 SER A CA 1
ATOM 741 C C . SER A 1 102 ? -14.542 -1.945 3.288 1.00 96.81 102 SER A C 1
ATOM 743 O O . SER A 1 102 ? -14.137 -1.727 4.429 1.00 96.81 102 SER A O 1
ATOM 745 N N . GLY A 1 103 ? -14.945 -0.971 2.471 1.00 95.31 103 GLY A N 1
ATOM 746 C CA . GLY A 1 103 ? -14.933 0.445 2.841 1.00 95.31 103 GLY A CA 1
ATOM 747 C C . GLY A 1 103 ? -13.535 1.045 3.007 1.00 95.31 103 GLY A C 1
ATOM 748 O O . GLY A 1 103 ? -13.429 2.125 3.580 1.00 95.31 103 GLY A O 1
ATOM 749 N N . SER A 1 104 ? -12.476 0.358 2.565 1.00 98.25 104 SER A N 1
ATOM 750 C CA . SER A 1 104 ? -11.153 0.962 2.440 1.00 98.25 104 SER A CA 1
ATOM 751 C C . SER A 1 104 ? -10.925 1.532 1.043 1.00 98.25 104 SER A C 1
ATOM 753 O O . SER A 1 104 ? -11.594 1.152 0.080 1.00 98.25 104 SER A O 1
ATOM 755 N N . SER A 1 105 ? -9.987 2.473 0.946 1.00 98.25 105 SER A N 1
ATOM 756 C CA . SER A 1 105 ? -9.713 3.207 -0.292 1.00 98.25 105 SER A CA 1
ATOM 757 C C . SER A 1 105 ? -8.219 3.317 -0.555 1.00 98.25 105 SER A C 1
ATOM 759 O O . SER A 1 105 ? -7.421 3.449 0.372 1.00 98.25 105 SER A O 1
ATOM 761 N N . LEU A 1 106 ? -7.851 3.338 -1.834 1.00 97.81 106 LEU A N 1
ATOM 762 C CA . LEU A 1 106 ? -6.519 3.703 -2.303 1.00 97.81 106 LEU A CA 1
ATOM 763 C C . LEU A 1 106 ? -6.616 5.009 -3.091 1.00 97.81 106 LEU A C 1
ATOM 765 O O . LEU A 1 106 ? -7.420 5.113 -4.015 1.00 97.81 106 LEU A O 1
ATOM 769 N N . ILE A 1 107 ? -5.819 6.006 -2.713 1.00 97.44 107 ILE A N 1
ATOM 770 C CA . ILE A 1 107 ? -5.856 7.345 -3.305 1.00 97.44 107 ILE A CA 1
ATOM 771 C C . ILE A 1 107 ? -4.446 7.742 -3.742 1.00 97.44 107 ILE A C 1
ATOM 773 O O . ILE A 1 107 ? -3.538 7.826 -2.915 1.00 97.44 107 ILE A O 1
ATOM 777 N N . GLY A 1 108 ? -4.270 8.024 -5.033 1.00 96.31 108 GLY A N 1
ATOM 778 C CA . GLY A 1 108 ? -3.072 8.682 -5.558 1.00 96.31 108 GLY A CA 1
ATOM 779 C C . GLY A 1 108 ? -3.134 10.192 -5.323 1.00 96.31 108 GLY A C 1
ATOM 780 O O . GLY A 1 108 ? -4.199 10.796 -5.447 1.00 96.31 108 GLY A O 1
ATOM 781 N N . SER A 1 109 ? -2.008 10.811 -4.970 1.00 92.50 109 SER A N 1
ATOM 782 C CA . SER A 1 109 ? -1.952 12.247 -4.636 1.00 92.50 109 SER A CA 1
ATOM 783 C C . SER A 1 109 ? -1.609 13.140 -5.835 1.00 92.50 109 SER A C 1
ATOM 785 O O . SER A 1 109 ? -1.392 14.336 -5.664 1.00 92.50 109 SER A O 1
ATOM 787 N N . GLY A 1 110 ? -1.562 12.573 -7.042 1.00 89.00 110 GLY A N 1
ATOM 788 C CA . GLY A 1 110 ? -1.297 13.283 -8.290 1.00 89.00 110 GLY A CA 1
ATOM 789 C C . GLY A 1 110 ? -0.735 12.357 -9.367 1.00 89.00 110 GLY A C 1
ATOM 790 O O . GLY A 1 110 ? -0.710 11.139 -9.202 1.00 89.00 110 GLY A O 1
ATOM 791 N N . TRP A 1 111 ? -0.253 12.954 -10.458 1.00 91.12 111 TRP A N 1
ATOM 792 C CA . TRP A 1 111 ? 0.311 12.241 -11.612 1.00 91.12 111 TRP A CA 1
ATOM 793 C C . TRP A 1 111 ? 1.575 11.433 -11.291 1.00 91.12 111 TRP A C 1
ATOM 795 O O . TRP A 1 111 ? 1.824 10.408 -11.913 1.00 91.12 111 TRP A O 1
ATOM 805 N N . GLU A 1 112 ? 2.330 11.848 -10.274 1.00 94.88 112 GLU A N 1
ATOM 806 C CA . GLU A 1 112 ? 3.594 11.215 -9.874 1.00 94.88 112 GLU A CA 1
ATOM 807 C C . GLU A 1 112 ? 3.413 10.040 -8.894 1.00 94.88 112 GLU A C 1
ATOM 809 O O . GLU A 1 112 ? 4.390 9.500 -8.379 1.00 94.88 112 GLU A O 1
ATOM 814 N N . SER A 1 113 ? 2.173 9.647 -8.588 1.00 96.56 113 SER A N 1
ATOM 815 C CA . SER A 1 113 ? 1.856 8.493 -7.737 1.00 96.56 113 SER A CA 1
ATOM 816 C C . SER A 1 113 ? 1.718 7.227 -8.584 1.00 96.56 113 SER A C 1
ATOM 818 O O . SER A 1 113 ? 0.612 6.814 -8.928 1.00 96.56 113 SER A O 1
ATOM 820 N N . ILE A 1 114 ? 2.849 6.614 -8.934 1.00 96.62 114 ILE A N 1
ATOM 821 C CA . ILE A 1 114 ? 2.911 5.541 -9.933 1.00 96.62 114 ILE A CA 1
ATOM 822 C C . ILE A 1 114 ? 2.993 4.179 -9.243 1.00 96.62 114 ILE A C 1
ATOM 824 O O . ILE A 1 114 ? 3.989 3.873 -8.590 1.00 96.62 114 ILE A O 1
ATOM 828 N N . ILE A 1 115 ? 1.993 3.323 -9.438 1.00 95.25 115 ILE A N 1
ATOM 829 C CA . ILE A 1 115 ? 2.066 1.902 -9.074 1.00 95.25 115 ILE A CA 1
ATOM 830 C C . ILE A 1 115 ? 2.344 1.117 -10.350 1.00 95.25 115 ILE A C 1
ATOM 832 O O . ILE A 1 115 ? 1.575 1.204 -11.304 1.00 95.25 115 ILE A O 1
ATOM 836 N N . LEU A 1 116 ? 3.447 0.372 -10.370 1.00 94.06 116 LEU A N 1
ATOM 837 C CA . LEU A 1 116 ? 3.759 -0.502 -11.494 1.00 94.06 116 LEU A CA 1
ATOM 838 C C . LEU A 1 116 ? 3.016 -1.824 -11.344 1.00 94.06 116 LEU A C 1
ATOM 840 O O . LEU A 1 116 ? 2.903 -2.369 -10.242 1.00 94.06 116 LEU A O 1
ATOM 844 N N . GLU A 1 117 ? 2.573 -2.352 -12.476 1.00 88.00 117 GLU A N 1
ATOM 845 C CA . GLU A 1 117 ? 2.078 -3.718 -12.576 1.00 88.00 117 GLU A CA 1
ATOM 846 C C . GLU A 1 117 ? 3.148 -4.720 -12.118 1.00 88.00 117 GLU A C 1
ATOM 848 O O . GLU A 1 117 ? 4.353 -4.486 -12.262 1.00 88.00 117 GLU A O 1
ATOM 853 N N . SER A 1 118 ? 2.710 -5.843 -11.542 1.00 85.69 118 SER A N 1
ATOM 854 C CA . SER A 1 118 ? 3.644 -6.901 -11.158 1.00 85.69 118 SER A CA 1
ATOM 855 C C . SER A 1 118 ? 4.243 -7.556 -12.395 1.00 85.69 118 SER A C 1
ATOM 857 O O . SER A 1 118 ? 3.545 -7.832 -13.367 1.00 85.69 118 SER A O 1
ATOM 859 N N . THR A 1 119 ? 5.526 -7.896 -12.321 1.00 80.31 119 THR A N 1
ATOM 860 C CA . THR A 1 119 ? 6.218 -8.662 -13.367 1.00 80.31 119 THR A CA 1
ATOM 861 C C . THR A 1 119 ? 6.143 -10.177 -13.157 1.00 80.31 119 THR A C 1
ATOM 863 O O . THR A 1 119 ? 6.784 -10.934 -13.887 1.00 80.31 119 THR A O 1
ATOM 866 N N . ALA A 1 120 ? 5.396 -10.645 -12.152 1.00 81.19 120 ALA A N 1
ATOM 867 C CA . ALA A 1 120 ? 5.233 -12.071 -11.901 1.00 81.19 120 ALA A CA 1
ATOM 868 C C . ALA A 1 120 ? 4.452 -12.759 -13.034 1.00 81.19 120 ALA A C 1
ATOM 870 O O . ALA A 1 120 ? 3.441 -12.253 -13.525 1.00 81.19 120 ALA A O 1
ATOM 871 N N . GLN A 1 121 ? 4.924 -13.939 -13.441 1.00 80.31 121 GLN A N 1
ATOM 872 C CA . GLN A 1 121 ? 4.320 -14.701 -14.532 1.00 80.31 121 GLN A CA 1
ATOM 873 C C . GLN A 1 121 ? 2.863 -15.069 -14.211 1.00 80.31 121 GLN A C 1
ATOM 875 O O . GLN A 1 121 ? 2.558 -15.518 -13.109 1.00 80.31 121 GLN A O 1
ATOM 880 N N . GLY A 1 122 ? 1.974 -14.915 -15.197 1.00 73.25 122 GLY A N 1
ATOM 881 C CA . GLY A 1 122 ? 0.572 -15.333 -15.095 1.00 73.25 122 GLY A CA 1
ATOM 882 C C . GLY A 1 122 ? -0.348 -14.381 -14.323 1.00 73.25 122 GLY A C 1
ATOM 883 O O . GLY A 1 122 ? -1.489 -14.753 -14.070 1.00 73.25 122 GLY A O 1
ATOM 884 N N . GLN A 1 123 ? 0.104 -13.172 -13.958 1.00 70.06 123 GLN A N 1
ATOM 885 C CA . GLN A 1 123 ? -0.765 -12.185 -13.295 1.00 70.06 123 GLN A CA 1
ATOM 886 C C . GLN A 1 123 ? -1.776 -11.512 -14.219 1.00 70.06 123 GLN A C 1
ATOM 888 O O . GLN A 1 123 ? -2.872 -11.179 -13.775 1.00 70.06 123 GLN A O 1
ATOM 893 N N . PHE A 1 124 ? -1.428 -11.331 -15.490 1.00 64.50 124 PHE A N 1
ATOM 894 C CA . PHE A 1 124 ? -2.308 -10.727 -16.480 1.00 64.50 124 PHE A CA 1
ATOM 895 C C . PHE A 1 124 ? -2.498 -11.717 -17.623 1.00 64.50 124 PHE A C 1
ATOM 897 O O . PHE A 1 124 ? -1.527 -12.206 -18.201 1.00 64.50 124 PHE A O 1
ATOM 904 N N . THR A 1 125 ? -3.755 -12.043 -17.913 1.00 60.53 125 THR A N 1
ATOM 905 C CA . THR A 1 125 ? -4.131 -12.656 -19.189 1.00 60.53 125 THR A CA 1
ATOM 906 C C . THR A 1 125 ? -4.566 -11.503 -20.081 1.00 60.53 125 THR A C 1
ATOM 908 O O . THR A 1 125 ? -5.512 -10.802 -19.721 1.00 60.53 125 THR A O 1
ATOM 911 N N . VAL A 1 126 ? -3.824 -11.262 -21.162 1.00 56.66 126 VAL A N 1
ATOM 912 C CA . VAL A 1 126 ? -4.177 -10.277 -22.198 1.00 56.66 126 VAL A CA 1
ATOM 913 C C . VAL A 1 126 ? -5.035 -10.958 -23.251 1.00 56.66 126 VAL A C 1
ATOM 915 O O . VAL A 1 126 ? -4.672 -12.097 -23.628 1.00 56.66 126 VAL A O 1
#